Protein AF-A0A565BH98-F1 (afdb_monomer)

Radius of gyration: 22.76 Å; Cα contacts (8 Å, |Δi|>4): 106; chains: 1; bounding box: 71×53×60 Å

Structure (mmCIF, N/CA/C/O backbone):
data_AF-A0A565BH98-F1
#
_entry.id   AF-A0A565BH98-F1
#
loop_
_atom_site.group_PDB
_atom_site.id
_atom_site.type_symbol
_atom_site.label_atom_id
_atom_site.label_alt_id
_atom_site.label_comp_id
_atom_site.label_asym_id
_atom_site.label_entity_id
_atom_site.label_seq_id
_atom_site.pdbx_PDB_ins_code
_atom_site.Cartn_x
_atom_site.Cartn_y
_atom_site.Cartn_z
_atom_site.occupancy
_atom_site.B_iso_or_equiv
_atom_site.auth_seq_id
_atom_site.auth_comp_id
_atom_site.auth_asym_id
_atom_site.auth_atom_id
_atom_site.pdbx_PDB_model_num
ATOM 1 N N . MET A 1 1 ? -48.039 -19.930 20.369 1.00 41.16 1 MET A N 1
ATOM 2 C CA . MET A 1 1 ? -47.019 -19.190 19.595 1.00 41.16 1 MET A CA 1
ATOM 3 C C . MET A 1 1 ? -45.747 -19.157 20.426 1.00 41.16 1 MET A C 1
ATOM 5 O O . MET A 1 1 ? -45.686 -18.440 21.414 1.00 41.16 1 MET A O 1
ATOM 9 N N . THR A 1 2 ? -44.788 -20.025 20.123 1.00 41.12 2 THR A N 1
ATOM 10 C CA . THR A 1 2 ? -43.499 -20.111 20.820 1.00 41.12 2 THR A CA 1
ATOM 11 C C . THR A 1 2 ? -42.566 -19.046 20.248 1.00 41.12 2 THR A C 1
ATOM 13 O O . THR A 1 2 ? -42.152 -19.142 19.098 1.00 41.12 2 THR A O 1
ATOM 16 N N . ASN A 1 3 ? -42.263 -18.008 21.033 1.00 47.31 3 ASN A N 1
ATOM 17 C CA . ASN A 1 3 ? -41.261 -17.003 20.681 1.00 47.31 3 ASN A CA 1
ATOM 18 C C . ASN A 1 3 ? -39.866 -17.632 20.774 1.00 47.31 3 ASN A C 1
ATOM 20 O O . ASN A 1 3 ? -39.269 -17.703 21.847 1.00 47.31 3 ASN A O 1
ATOM 24 N N . THR A 1 4 ? -39.334 -18.085 19.643 1.00 49.62 4 THR A N 1
ATOM 25 C CA . THR A 1 4 ? -37.905 -18.359 19.492 1.00 49.62 4 THR A CA 1
ATOM 26 C C . THR A 1 4 ? -37.160 -17.029 19.462 1.00 49.62 4 THR A C 1
ATOM 28 O O . THR A 1 4 ? -36.892 -16.474 18.398 1.00 49.62 4 THR A O 1
ATOM 31 N N . ASN A 1 5 ? -36.822 -16.510 20.645 1.00 54.78 5 ASN A N 1
ATOM 32 C CA . ASN A 1 5 ? -35.749 -15.534 20.793 1.00 54.78 5 ASN A CA 1
ATOM 33 C C . ASN A 1 5 ? -34.443 -16.235 20.408 1.00 54.78 5 ASN A C 1
ATOM 35 O O . ASN A 1 5 ? -33.771 -16.836 21.244 1.00 54.78 5 ASN A O 1
ATOM 39 N N . VAL A 1 6 ? -34.111 -16.198 19.117 1.00 56.78 6 VAL A N 1
ATOM 40 C CA . VAL A 1 6 ? -32.784 -16.565 18.629 1.00 56.78 6 VAL A CA 1
ATOM 41 C C . VAL A 1 6 ? -31.832 -15.534 19.220 1.00 56.78 6 VAL A C 1
ATOM 43 O O . VAL A 1 6 ? -31.729 -14.410 18.730 1.00 56.78 6 VAL A O 1
ATOM 46 N N . ALA A 1 7 ? -31.204 -15.886 20.341 1.00 47.66 7 ALA A N 1
ATOM 47 C CA . ALA A 1 7 ? -30.175 -15.074 20.962 1.00 47.66 7 ALA A CA 1
ATOM 48 C C . ALA A 1 7 ? -29.129 -14.753 19.891 1.00 47.66 7 ALA A C 1
ATOM 50 O O . ALA A 1 7 ? -28.509 -15.660 19.337 1.00 47.66 7 ALA A O 1
ATOM 51 N N . ALA A 1 8 ? -28.974 -13.470 19.559 1.00 54.19 8 ALA A N 1
ATOM 52 C CA . ALA A 1 8 ? -27.982 -13.019 18.599 1.00 54.19 8 ALA A CA 1
ATOM 53 C C . ALA A 1 8 ? -26.596 -13.435 19.109 1.00 54.19 8 ALA A C 1
ATOM 55 O O . ALA A 1 8 ? -26.033 -12.809 20.008 1.00 54.19 8 ALA A O 1
ATOM 56 N N . THR A 1 9 ? -26.060 -14.534 18.576 1.00 55.09 9 THR A N 1
ATOM 57 C CA . THR A 1 9 ? -24.721 -15.020 18.902 1.00 55.09 9 THR A CA 1
ATOM 58 C C . THR A 1 9 ? -23.728 -13.932 18.528 1.00 55.09 9 THR A C 1
ATOM 60 O O . THR A 1 9 ? -23.524 -13.662 17.341 1.00 55.09 9 THR A O 1
ATOM 63 N N . LYS A 1 10 ? -23.137 -13.278 19.536 1.00 54.19 10 LYS A N 1
ATOM 64 C CA . LYS A 1 10 ? -22.075 -12.292 19.325 1.00 54.19 10 LYS A CA 1
ATOM 65 C C . LYS A 1 10 ? -20.966 -12.956 18.497 1.00 54.19 10 LYS A C 1
ATOM 67 O O . LYS A 1 10 ? -20.532 -14.053 18.857 1.00 54.19 10 LYS A O 1
ATOM 72 N N . PRO A 1 11 ? -20.529 -12.351 17.379 1.00 59.62 11 PRO A N 1
ATOM 73 C CA . PRO A 1 11 ? -19.447 -12.914 16.587 1.00 59.62 11 PRO A CA 1
ATOM 74 C C . PRO A 1 11 ? -18.187 -13.030 17.451 1.00 59.62 11 PRO A C 1
ATOM 76 O O . PRO A 1 11 ? -17.898 -12.148 18.259 1.00 59.62 11 PRO A O 1
ATOM 79 N N . THR A 1 12 ? -17.441 -14.123 17.285 1.00 74.31 12 THR A N 1
ATOM 80 C CA . THR A 1 12 ? -16.135 -14.294 17.936 1.00 74.31 12 THR A CA 1
ATOM 81 C C . THR A 1 12 ? -15.185 -13.172 17.512 1.00 74.31 12 THR A C 1
ATOM 83 O O . THR A 1 12 ? -15.327 -12.632 16.414 1.00 74.31 12 THR A O 1
ATOM 86 N N . LEU A 1 13 ? -14.193 -12.844 18.348 1.00 69.00 13 LEU A N 1
ATOM 87 C CA . LEU A 1 13 ? -13.185 -11.814 18.045 1.00 69.00 13 LEU A CA 1
ATOM 88 C C . LEU A 1 13 ? -12.538 -12.034 16.671 1.00 69.00 13 LEU A C 1
ATOM 90 O O . LEU A 1 13 ? -12.499 -11.116 15.861 1.00 69.00 13 LEU A O 1
ATOM 94 N N . LEU A 1 14 ? -12.164 -13.276 16.351 1.00 67.44 14 LEU A N 1
ATOM 95 C CA . LEU A 1 14 ? -11.610 -13.643 15.045 1.00 67.44 14 LEU A CA 1
ATOM 96 C C . LEU A 1 14 ? -12.601 -13.422 13.888 1.00 67.44 14 LEU A C 1
ATOM 98 O O . LEU A 1 14 ? -12.222 -12.955 12.816 1.00 67.44 14 LEU A O 1
ATOM 102 N N . ARG A 1 15 ? -13.888 -13.730 14.093 1.00 69.19 15 ARG A N 1
ATOM 103 C CA . ARG A 1 15 ? -14.928 -13.524 13.074 1.00 69.19 15 ARG A CA 1
ATOM 104 C C . ARG A 1 15 ? -15.215 -12.040 12.864 1.00 69.19 15 ARG A C 1
ATOM 106 O O . ARG A 1 15 ? -15.394 -11.624 11.726 1.00 69.19 15 ARG A O 1
ATOM 113 N N . ALA A 1 16 ? -15.252 -11.248 13.932 1.00 68.31 16 ALA A N 1
ATOM 114 C CA . ALA A 1 16 ? -15.398 -9.798 13.854 1.00 68.31 16 ALA A CA 1
ATOM 115 C C . ALA A 1 16 ? -14.181 -9.153 13.169 1.00 68.31 16 ALA A C 1
ATOM 117 O O . ALA A 1 16 ? -14.352 -8.316 12.284 1.00 68.31 16 ALA A O 1
ATOM 118 N N . TRP A 1 17 ? -12.975 -9.620 13.503 1.00 69.75 17 TRP A N 1
ATOM 119 C CA . TRP A 1 17 ? -11.718 -9.213 12.880 1.00 69.75 17 TRP A CA 1
ATOM 120 C C . TRP A 1 17 ? -11.707 -9.512 11.377 1.00 69.75 17 TRP A C 1
ATOM 122 O O . TRP A 1 17 ? -11.526 -8.604 10.573 1.00 69.75 17 TRP A O 1
ATOM 132 N N . TRP A 1 18 ? -12.039 -10.740 10.963 1.00 72.25 18 TRP A N 1
ATOM 133 C CA . TRP A 1 18 ? -12.105 -11.096 9.540 1.00 72.25 18 TRP A CA 1
ATOM 134 C C . TRP A 1 18 ? -13.225 -10.370 8.785 1.00 72.25 18 TRP A C 1
ATOM 136 O O . TRP A 1 18 ? -13.176 -10.238 7.565 1.00 72.25 18 TRP A O 1
ATOM 146 N N . MET A 1 19 ? -14.265 -9.898 9.475 1.00 72.94 19 MET A N 1
ATOM 147 C CA . MET A 1 19 ? -15.337 -9.079 8.893 1.00 72.94 19 MET A CA 1
ATOM 148 C C . MET A 1 19 ? -14.961 -7.599 8.747 1.00 72.94 19 MET A C 1
ATOM 150 O O . MET A 1 19 ? -15.725 -6.843 8.142 1.00 72.94 19 MET A O 1
ATOM 154 N N . ASN A 1 20 ? -13.790 -7.186 9.238 1.00 72.69 20 ASN A N 1
ATOM 155 C CA . ASN A 1 20 ? -13.312 -5.819 9.114 1.00 72.69 20 ASN A CA 1
ATOM 156 C C . ASN A 1 20 ? -13.006 -5.480 7.643 1.00 72.69 20 ASN A C 1
ATOM 158 O O . ASN A 1 20 ? -12.140 -6.078 7.004 1.00 72.69 20 ASN A O 1
ATOM 162 N N . LYS A 1 21 ? -13.735 -4.499 7.097 1.00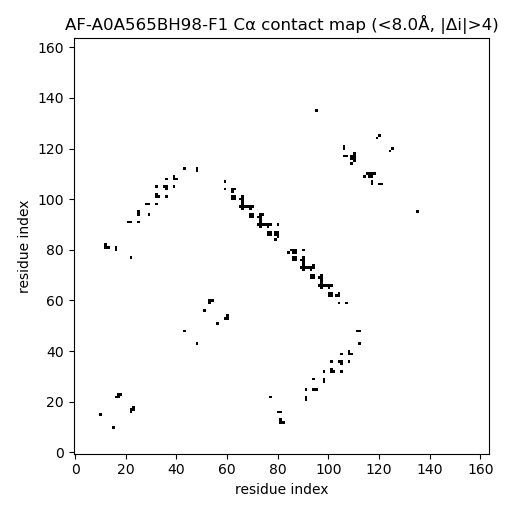 72.19 21 LYS A N 1
ATOM 163 C CA . LYS A 1 21 ? -13.593 -4.058 5.701 1.00 72.19 21 LYS A CA 1
ATOM 164 C C . LYS A 1 21 ? -12.215 -3.455 5.417 1.00 72.19 21 LYS A C 1
ATOM 166 O O . LYS A 1 21 ? -11.690 -3.678 4.332 1.00 72.19 21 LYS A O 1
ATOM 171 N N . ASN A 1 22 ? -11.635 -2.748 6.386 1.00 73.56 22 ASN A N 1
ATOM 172 C CA . ASN A 1 22 ? -10.334 -2.099 6.234 1.00 73.56 22 ASN A CA 1
ATOM 173 C C . ASN A 1 22 ? -9.219 -3.143 6.153 1.00 73.56 22 ASN A C 1
ATOM 175 O O . ASN A 1 22 ? -8.367 -3.038 5.283 1.00 73.56 22 ASN A O 1
ATOM 179 N N . LEU A 1 23 ? -9.287 -4.194 6.979 1.00 72.56 23 LEU A N 1
ATOM 180 C CA . LEU A 1 23 ? -8.353 -5.322 6.921 1.00 72.56 23 LEU A CA 1
ATOM 181 C C . LEU A 1 23 ? -8.404 -6.022 5.561 1.00 72.56 23 LEU A C 1
ATOM 183 O O . LEU A 1 23 ? -7.371 -6.289 4.959 1.00 72.56 23 LEU A O 1
ATOM 187 N N . ARG A 1 24 ? -9.607 -6.331 5.061 1.00 77.00 24 ARG A N 1
ATOM 188 C CA . ARG A 1 24 ? -9.757 -7.010 3.763 1.00 77.00 24 ARG A CA 1
ATOM 189 C C . ARG A 1 24 ? -9.222 -6.169 2.616 1.00 77.00 24 ARG A C 1
ATOM 191 O O . ARG A 1 24 ? -8.591 -6.712 1.716 1.00 77.00 24 ARG A O 1
ATOM 198 N N . LEU A 1 25 ? -9.496 -4.866 2.649 1.00 78.56 25 LEU A N 1
ATOM 199 C CA . LEU A 1 25 ? -8.976 -3.928 1.666 1.00 78.56 25 LEU A CA 1
ATOM 200 C C . LEU A 1 25 ? -7.448 -3.891 1.721 1.00 78.56 25 LEU A C 1
ATOM 202 O O . LEU A 1 25 ? -6.804 -4.035 0.690 1.00 78.56 25 LEU A O 1
ATOM 206 N N . ASP A 1 26 ? -6.880 -3.763 2.916 1.00 76.31 26 ASP A N 1
ATOM 207 C CA . ASP A 1 26 ? -5.437 -3.674 3.109 1.00 76.31 26 ASP A CA 1
ATOM 208 C C . ASP A 1 26 ? -4.715 -4.963 2.691 1.00 76.31 26 ASP A C 1
ATOM 210 O O . ASP A 1 26 ? -3.705 -4.915 1.989 1.00 76.31 26 ASP A O 1
ATOM 214 N N . LEU A 1 27 ? -5.293 -6.127 3.004 1.00 77.31 27 LEU A N 1
ATOM 215 C CA . LEU A 1 27 ? -4.803 -7.433 2.564 1.00 77.31 27 LEU A CA 1
ATOM 216 C C . LEU A 1 27 ? -4.855 -7.574 1.035 1.00 77.31 27 LEU A C 1
ATOM 218 O O . LEU A 1 27 ? -3.894 -8.042 0.420 1.00 77.31 27 LEU A O 1
ATOM 222 N N . ALA A 1 28 ? -5.965 -7.169 0.409 1.00 80.00 28 ALA A N 1
ATOM 223 C CA . ALA A 1 28 ? -6.129 -7.237 -1.040 1.00 80.00 28 ALA A CA 1
ATOM 224 C C . ALA A 1 28 ? -5.129 -6.320 -1.757 1.00 80.00 28 ALA A C 1
ATOM 226 O O . ALA A 1 28 ? -4.447 -6.759 -2.681 1.00 80.00 28 ALA A O 1
ATOM 227 N N . MET A 1 29 ? -4.990 -5.077 -1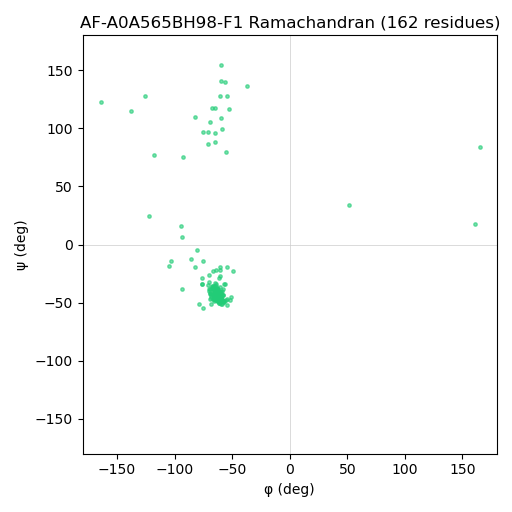.291 1.00 77.62 29 MET A N 1
ATOM 228 C CA . MET A 1 29 ? -4.042 -4.106 -1.841 1.00 77.62 29 MET A CA 1
ATOM 229 C C . MET A 1 29 ? -2.595 -4.570 -1.668 1.00 77.62 29 MET A C 1
ATOM 231 O O . MET A 1 29 ? -1.845 -4.569 -2.644 1.00 77.62 29 MET A O 1
ATOM 235 N N . SER A 1 30 ? -2.239 -5.069 -0.477 1.00 77.62 30 SER A N 1
ATOM 236 C CA . SER A 1 30 ? -0.920 -5.659 -0.202 1.00 77.62 30 SER A CA 1
ATOM 237 C C . SER A 1 30 ? -0.603 -6.772 -1.197 1.00 77.62 30 SER A C 1
ATOM 239 O O . SER A 1 30 ? 0.474 -6.806 -1.789 1.00 77.62 30 SER A O 1
ATOM 241 N N . SER A 1 31 ? -1.569 -7.667 -1.417 1.00 74.69 31 SER A N 1
ATOM 242 C CA . SER A 1 31 ? -1.407 -8.812 -2.315 1.00 74.69 31 SER A CA 1
ATOM 243 C C . SER A 1 31 ? -1.196 -8.366 -3.762 1.00 74.69 31 SER A C 1
ATOM 245 O O . SER A 1 31 ? -0.271 -8.839 -4.418 1.00 74.69 31 SER A O 1
ATOM 247 N N . ILE A 1 32 ? -2.010 -7.425 -4.252 1.00 83.81 32 ILE A N 1
ATOM 248 C CA . ILE A 1 32 ? -1.909 -6.900 -5.620 1.00 83.81 32 ILE A CA 1
ATOM 249 C C . ILE A 1 32 ? -0.552 -6.222 -5.839 1.00 83.81 32 ILE A C 1
ATOM 251 O O . ILE A 1 32 ? 0.145 -6.548 -6.797 1.00 83.81 32 ILE A O 1
ATOM 255 N N . ILE A 1 33 ? -0.149 -5.314 -4.945 1.00 83.69 33 ILE A N 1
ATOM 256 C CA . ILE A 1 33 ? 1.112 -4.569 -5.076 1.00 83.69 33 ILE A CA 1
ATOM 257 C C . ILE A 1 33 ? 2.316 -5.509 -4.993 1.00 83.69 33 ILE A C 1
ATOM 259 O O . ILE A 1 33 ? 3.275 -5.356 -5.752 1.00 83.69 33 ILE A O 1
ATOM 263 N N . MET A 1 34 ? 2.268 -6.511 -4.116 1.00 80.44 34 MET A N 1
ATOM 264 C CA . MET A 1 34 ? 3.318 -7.520 -4.018 1.00 80.44 34 MET A CA 1
ATOM 265 C C . MET A 1 34 ? 3.442 -8.336 -5.311 1.00 80.44 34 MET A C 1
ATOM 267 O O . MET A 1 34 ? 4.551 -8.470 -5.826 1.00 80.44 34 MET A O 1
ATOM 271 N N . ILE A 1 35 ? 2.327 -8.832 -5.863 1.00 82.06 35 ILE A N 1
ATOM 272 C CA . ILE A 1 35 ? 2.322 -9.593 -7.123 1.00 82.06 35 ILE A CA 1
ATOM 273 C C . ILE A 1 35 ? 2.898 -8.748 -8.263 1.00 82.06 35 ILE A C 1
ATOM 275 O O . ILE A 1 35 ? 3.804 -9.200 -8.959 1.00 82.06 35 ILE A O 1
ATOM 279 N N . LEU A 1 36 ? 2.436 -7.505 -8.418 1.00 84.44 36 LEU A N 1
ATOM 280 C CA . LEU A 1 36 ? 2.910 -6.595 -9.464 1.00 84.44 36 LEU A CA 1
ATOM 281 C C . LEU A 1 36 ? 4.425 -6.353 -9.388 1.00 84.44 36 LEU A C 1
ATOM 283 O O . LEU A 1 36 ? 5.112 -6.389 -10.408 1.00 84.44 36 LEU A O 1
ATOM 287 N N . ASN A 1 37 ? 4.958 -6.147 -8.181 1.00 81.69 37 ASN A N 1
ATOM 288 C CA . ASN A 1 37 ? 6.395 -5.978 -7.973 1.00 81.69 37 ASN A CA 1
ATOM 289 C C . ASN A 1 37 ? 7.188 -7.253 -8.307 1.00 81.69 37 ASN A C 1
ATOM 291 O O . ASN A 1 37 ? 8.236 -7.167 -8.950 1.00 81.69 37 ASN A O 1
ATOM 295 N N . ILE A 1 38 ? 6.700 -8.432 -7.904 1.00 80.75 38 ILE A N 1
ATOM 296 C CA . ILE A 1 38 ? 7.343 -9.719 -8.213 1.00 80.75 38 ILE A CA 1
ATOM 297 C C . ILE A 1 38 ? 7.382 -9.959 -9.725 1.00 80.75 38 ILE A C 1
ATOM 299 O O . ILE A 1 38 ? 8.448 -10.261 -10.262 1.00 80.75 38 ILE A O 1
ATOM 303 N N . GLU A 1 39 ? 6.254 -9.776 -10.410 1.00 84.44 39 GLU A N 1
ATOM 304 C CA . GLU A 1 39 ? 6.143 -9.943 -11.862 1.00 84.44 39 GLU A CA 1
ATOM 305 C C . GLU A 1 39 ? 7.072 -8.984 -12.616 1.00 84.44 39 GLU A C 1
ATOM 307 O O . GLU A 1 39 ? 7.807 -9.406 -13.509 1.00 84.44 39 GLU A O 1
ATOM 312 N N . ALA A 1 40 ? 7.131 -7.707 -12.219 1.00 81.94 40 ALA A N 1
ATOM 313 C CA . ALA A 1 40 ? 8.032 -6.736 -12.838 1.00 81.94 40 ALA A CA 1
ATOM 314 C C . ALA A 1 40 ? 9.510 -7.132 -12.673 1.00 81.94 40 ALA A C 1
ATOM 316 O O . ALA A 1 40 ? 10.279 -7.098 -13.638 1.00 81.94 40 ALA A O 1
ATOM 317 N N . MET A 1 41 ? 9.912 -7.578 -11.477 1.00 80.62 41 MET A N 1
ATOM 318 C CA . MET A 1 41 ? 11.269 -8.086 -11.246 1.00 80.62 41 MET A CA 1
ATOM 319 C C . MET A 1 41 ? 11.567 -9.336 -12.082 1.00 80.62 41 MET A C 1
ATOM 321 O O . MET A 1 41 ? 12.658 -9.457 -12.648 1.00 80.62 41 MET A O 1
ATOM 325 N N . PHE A 1 42 ? 10.620 -10.273 -12.166 1.00 81.94 42 PHE A N 1
ATOM 326 C CA . PHE A 1 42 ? 10.775 -11.494 -12.952 1.00 81.94 42 PHE A CA 1
ATOM 327 C C . PHE A 1 42 ? 10.906 -11.186 -14.448 1.00 81.94 42 PHE A C 1
ATOM 329 O O . PHE A 1 42 ? 11.798 -11.713 -15.119 1.00 81.94 42 PHE A O 1
ATOM 336 N N . TYR A 1 43 ? 10.092 -10.263 -14.959 1.00 83.56 43 TYR A N 1
ATOM 337 C CA . TYR A 1 43 ? 10.171 -9.780 -16.334 1.00 83.56 43 TYR A CA 1
ATOM 338 C C . TYR A 1 43 ? 11.543 -9.166 -16.646 1.00 83.56 43 TYR A C 1
ATOM 340 O O . TYR A 1 43 ? 12.183 -9.541 -17.629 1.00 83.56 43 TYR A O 1
ATOM 348 N N . MET A 1 44 ? 12.040 -8.268 -15.787 1.00 79.00 44 MET A N 1
ATOM 349 C CA . MET A 1 44 ? 13.359 -7.649 -15.969 1.00 79.00 44 MET A CA 1
ATOM 350 C C . MET A 1 44 ? 14.482 -8.689 -16.011 1.00 79.00 44 MET A C 1
ATOM 352 O O . MET A 1 44 ? 15.359 -8.616 -16.874 1.00 79.00 44 MET A O 1
ATOM 356 N N . ARG A 1 45 ? 14.437 -9.684 -15.112 1.00 78.19 45 ARG A N 1
ATOM 357 C CA . ARG A 1 45 ? 15.425 -10.774 -15.067 1.00 78.19 45 ARG A CA 1
ATOM 358 C C . ARG A 1 45 ? 15.389 -11.643 -16.320 1.00 78.19 45 ARG A C 1
ATOM 360 O O . ARG A 1 45 ? 16.443 -11.961 -16.864 1.00 78.19 45 ARG A O 1
ATOM 367 N N . THR A 1 46 ? 14.200 -12.025 -16.778 1.00 83.44 46 THR A N 1
ATOM 368 C CA . THR A 1 46 ? 14.030 -12.897 -17.954 1.00 83.44 46 THR A CA 1
ATOM 369 C C . THR A 1 46 ? 14.468 -12.216 -19.249 1.00 83.44 46 THR A C 1
ATOM 371 O O . THR A 1 46 ? 15.099 -12.856 -20.088 1.00 83.44 46 THR A O 1
ATOM 374 N N . HIS A 1 47 ? 14.219 -10.912 -19.384 1.00 81.94 47 HIS A N 1
ATOM 375 C CA . HIS A 1 47 ? 14.535 -10.147 -20.594 1.00 81.94 47 HIS A CA 1
ATOM 376 C C . HIS A 1 47 ? 15.908 -9.458 -20.556 1.00 81.94 47 HIS A C 1
ATOM 378 O O . HIS A 1 47 ? 16.239 -8.717 -21.478 1.00 81.94 47 HIS A O 1
ATOM 384 N N . LYS A 1 48 ? 16.724 -9.709 -19.518 1.00 74.12 48 LYS A N 1
ATOM 385 C CA . LYS A 1 48 ? 18.073 -9.130 -19.339 1.00 74.12 48 LYS A CA 1
ATOM 386 C C . LYS A 1 48 ? 18.102 -7.602 -19.471 1.00 74.12 48 LYS A C 1
ATOM 388 O O . LYS A 1 48 ? 19.079 -7.033 -19.959 1.00 74.12 48 LYS A O 1
ATOM 393 N N . VAL A 1 49 ? 17.034 -6.940 -19.032 1.00 70.69 49 VAL A N 1
ATOM 394 C CA . VAL A 1 49 ? 17.020 -5.481 -18.894 1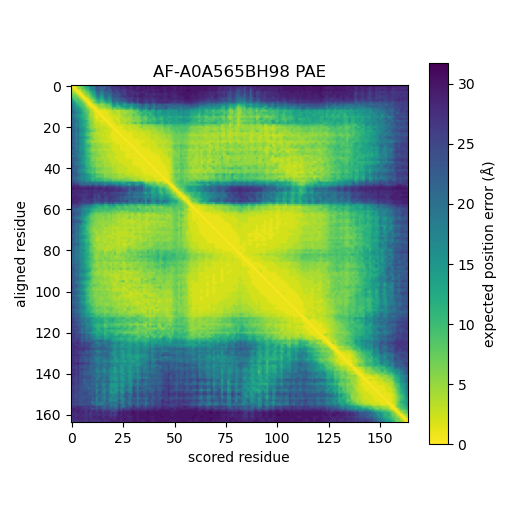.00 70.69 49 VAL A CA 1
ATOM 395 C C . VAL A 1 49 ? 18.124 -5.128 -17.889 1.00 70.69 49 VAL A C 1
ATOM 397 O O . VAL A 1 49 ? 18.199 -5.768 -16.839 1.00 70.69 49 VAL A O 1
ATOM 400 N N . VAL A 1 50 ? 19.023 -4.206 -18.271 1.00 61.75 50 VAL A N 1
ATOM 401 C CA . VAL A 1 50 ? 20.281 -3.846 -17.575 1.00 61.75 50 VAL A CA 1
ATOM 402 C C . VAL A 1 50 ? 20.108 -3.871 -16.049 1.00 61.75 50 VAL A C 1
ATOM 404 O O . VAL A 1 50 ? 19.073 -3.403 -15.567 1.00 61.75 50 VAL A O 1
ATOM 407 N N . PRO A 1 51 ? 21.073 -4.436 -15.289 1.00 54.66 51 PRO A N 1
ATOM 408 C CA . PRO A 1 51 ? 20.838 -4.849 -13.915 1.00 54.66 51 PRO A CA 1
ATOM 409 C C . PRO A 1 51 ? 20.341 -3.682 -13.072 1.00 54.66 51 PRO A C 1
ATOM 411 O O . PRO A 1 51 ? 20.856 -2.570 -13.185 1.00 54.66 51 PRO A O 1
ATOM 414 N N . LEU A 1 52 ? 19.379 -3.975 -12.195 1.00 55.75 52 LEU A N 1
ATOM 415 C CA . LEU A 1 52 ? 19.130 -3.221 -10.970 1.00 55.75 52 LEU A CA 1
ATOM 416 C C . LEU A 1 52 ? 20.435 -3.182 -10.172 1.00 55.75 52 LEU A C 1
ATOM 418 O O . LEU A 1 52 ? 20.642 -3.964 -9.246 1.00 55.75 52 LEU A O 1
ATOM 422 N N . ASP A 1 53 ? 21.346 -2.298 -10.553 1.00 56.84 53 ASP A N 1
ATOM 423 C CA . ASP A 1 53 ? 22.380 -1.875 -9.648 1.00 56.84 53 ASP A CA 1
ATOM 424 C C . ASP A 1 53 ? 21.642 -1.042 -8.601 1.00 56.84 53 ASP A C 1
ATOM 426 O O . ASP A 1 53 ? 21.156 0.066 -8.870 1.00 56.84 53 ASP A O 1
ATOM 430 N N . LEU A 1 54 ? 21.461 -1.620 -7.410 1.00 53.06 54 LEU A N 1
ATOM 431 C CA . LEU A 1 54 ? 20.919 -0.885 -6.270 1.00 53.06 54 LEU A CA 1
ATOM 432 C C . LEU A 1 54 ? 21.760 0.384 -6.024 1.00 53.06 54 LEU A C 1
ATOM 434 O O . LEU A 1 54 ? 21.259 1.323 -5.432 1.00 53.06 54 LEU A O 1
ATOM 438 N N . GLY A 1 55 ? 23.001 0.471 -6.518 1.00 52.03 55 GLY A N 1
ATOM 439 C CA . GLY A 1 55 ? 23.784 1.706 -6.492 1.00 52.03 55 GLY A CA 1
ATOM 440 C C . GLY A 1 55 ? 23.392 2.766 -7.534 1.00 52.03 55 GLY A C 1
ATOM 441 O O . GLY A 1 55 ? 23.573 3.952 -7.269 1.00 52.03 55 GLY A O 1
ATOM 442 N N . SER A 1 56 ? 22.852 2.390 -8.704 1.00 54.84 56 SER A N 1
ATOM 443 C CA . SER A 1 56 ? 22.629 3.323 -9.831 1.00 54.84 56 SER A CA 1
ATOM 444 C C . SER A 1 56 ? 21.170 3.765 -10.015 1.00 54.84 56 SER A C 1
ATOM 446 O O . SER A 1 56 ? 20.900 4.728 -10.733 1.00 54.84 56 SER A O 1
ATOM 448 N N . SER A 1 57 ? 20.217 3.081 -9.381 1.00 61.28 57 SER A N 1
ATOM 449 C CA . SER A 1 57 ? 18.781 3.386 -9.445 1.00 61.28 57 SER A CA 1
ATOM 450 C C . SER A 1 57 ? 18.381 4.312 -8.290 1.00 61.28 57 SER A C 1
ATOM 452 O O . SER A 1 57 ? 17.799 3.880 -7.307 1.00 61.28 57 SER A O 1
ATOM 454 N N . GLY A 1 58 ? 18.721 5.601 -8.381 1.00 68.06 58 GLY A N 1
ATOM 455 C CA . GLY A 1 58 ? 18.821 6.517 -7.226 1.00 68.06 58 GLY A CA 1
ATOM 456 C C . GLY A 1 58 ? 17.660 6.575 -6.212 1.00 68.06 58 GLY A C 1
ATOM 457 O O . GLY A 1 58 ? 17.898 6.947 -5.067 1.00 68.06 58 GLY A O 1
ATOM 458 N N . LEU A 1 59 ? 16.428 6.197 -6.572 1.00 77.25 59 LEU A N 1
ATOM 459 C CA . LEU A 1 59 ? 15.272 6.215 -5.658 1.00 77.25 59 LEU A CA 1
ATOM 460 C C . LEU A 1 59 ? 14.838 4.831 -5.141 1.00 77.25 59 LEU A C 1
ATOM 462 O O . LEU A 1 59 ? 14.146 4.734 -4.128 1.00 77.25 59 LEU A O 1
ATOM 466 N N . LEU A 1 60 ? 15.248 3.748 -5.799 1.00 81.56 60 LEU A N 1
ATOM 467 C CA . LEU A 1 60 ? 14.8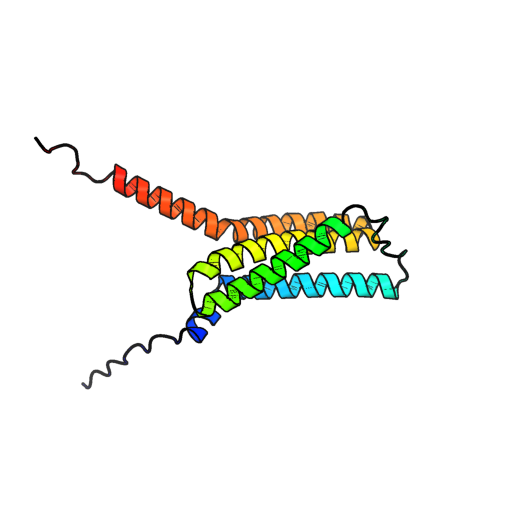22 2.386 -5.464 1.00 81.56 60 LEU A CA 1
ATOM 468 C C . LEU A 1 60 ? 15.361 1.904 -4.098 1.00 81.56 60 LEU A C 1
ATOM 470 O O . LEU A 1 60 ? 14.572 1.380 -3.308 1.00 81.56 60 LEU A O 1
ATOM 474 N N . PRO A 1 61 ? 16.641 2.154 -3.746 1.00 82.38 61 PRO A N 1
ATOM 475 C CA . PRO A 1 61 ? 17.197 1.847 -2.425 1.00 82.38 61 PRO A CA 1
ATOM 476 C C . PRO A 1 61 ? 16.561 2.640 -1.293 1.00 82.38 61 PRO A C 1
ATOM 478 O O . PRO A 1 61 ? 16.648 2.221 -0.145 1.00 82.38 61 PRO A O 1
ATOM 481 N N . LEU A 1 62 ? 15.940 3.781 -1.599 1.00 84.69 62 LEU A N 1
ATOM 482 C CA . LEU A 1 62 ? 15.189 4.546 -0.617 1.00 84.69 62 LEU A CA 1
ATOM 483 C C . LEU A 1 62 ? 13.819 3.903 -0.393 1.00 84.69 62 LEU A C 1
ATOM 485 O O . LEU A 1 62 ? 13.450 3.626 0.741 1.00 84.69 62 LEU A O 1
ATOM 489 N N . PHE A 1 63 ? 13.066 3.627 -1.461 1.00 86.69 63 PHE A N 1
ATOM 490 C CA . PHE A 1 63 ? 11.676 3.182 -1.342 1.00 86.69 63 PHE A CA 1
ATOM 491 C C . PHE A 1 63 ? 11.507 1.721 -0.915 1.00 86.69 63 PHE A C 1
ATOM 493 O O . PHE A 1 63 ? 10.565 1.421 -0.182 1.00 86.69 63 PHE A O 1
ATOM 500 N N . VAL A 1 64 ? 12.404 0.815 -1.318 1.00 88.06 64 VAL A N 1
ATOM 501 C CA . VAL A 1 64 ? 12.287 -0.617 -0.983 1.00 88.06 64 VAL A CA 1
ATOM 502 C C . VAL A 1 64 ? 12.360 -0.880 0.531 1.00 88.06 64 VAL A C 1
ATOM 504 O O . VAL A 1 64 ? 11.470 -1.564 1.041 1.00 88.06 64 VAL A O 1
ATOM 507 N N . PRO A 1 65 ? 13.333 -0.337 1.293 1.00 90.19 65 PRO A N 1
ATOM 508 C CA . PRO A 1 65 ? 13.373 -0.522 2.742 1.00 90.19 65 PRO A CA 1
ATOM 509 C C . PRO A 1 65 ? 12.133 0.022 3.449 1.00 90.19 65 PRO A C 1
ATOM 511 O O . PRO A 1 65 ? 11.609 -0.645 4.339 1.00 90.19 65 PRO A O 1
ATOM 514 N N . PHE A 1 66 ? 11.623 1.189 3.036 1.00 90.31 66 PHE A N 1
ATOM 515 C CA . PHE A 1 66 ? 10.395 1.740 3.612 1.00 90.31 66 PHE A CA 1
ATOM 516 C C . PHE A 1 66 ? 9.177 0.873 3.295 1.00 90.31 66 PHE A C 1
ATOM 518 O O . PHE A 1 66 ? 8.400 0.579 4.200 1.00 90.31 66 PHE A O 1
ATOM 525 N N . TYR A 1 67 ? 9.035 0.402 2.054 1.00 90.38 67 TYR A N 1
ATOM 526 C CA . TYR A 1 67 ? 7.963 -0.517 1.670 1.00 90.38 67 TYR A CA 1
ATOM 527 C C . TYR A 1 67 ? 7.952 -1.778 2.550 1.00 90.38 67 TYR A C 1
ATOM 529 O O . TYR A 1 67 ? 6.911 -2.153 3.095 1.00 90.38 67 TYR A O 1
ATOM 537 N N . ILE A 1 68 ? 9.117 -2.399 2.751 1.00 91.00 68 ILE A N 1
ATOM 538 C CA . ILE A 1 68 ? 9.253 -3.596 3.592 1.00 91.00 68 ILE A CA 1
ATOM 539 C C . ILE A 1 68 ? 8.945 -3.266 5.057 1.00 91.00 68 ILE A C 1
ATOM 541 O O . ILE A 1 68 ? 8.152 -3.963 5.690 1.00 91.00 68 ILE A O 1
ATOM 545 N N . LEU A 1 69 ? 9.534 -2.195 5.594 1.00 94.25 69 LEU A N 1
ATOM 546 C CA . LEU A 1 69 ? 9.364 -1.795 6.990 1.00 94.25 69 LEU A CA 1
ATOM 547 C C . LEU A 1 69 ? 7.892 -1.529 7.325 1.00 94.25 69 LEU A C 1
ATOM 549 O O . LEU A 1 69 ? 7.362 -2.099 8.277 1.00 94.25 69 LEU A O 1
ATOM 553 N N . PHE A 1 70 ? 7.212 -0.701 6.531 1.00 90.50 70 PHE A N 1
ATOM 554 C CA . PHE A 1 70 ? 5.814 -0.354 6.776 1.00 90.50 70 PHE A CA 1
ATOM 555 C C . PHE A 1 70 ? 4.862 -1.531 6.528 1.00 90.50 70 PHE A C 1
ATOM 557 O O . PHE A 1 70 ? 3.889 -1.670 7.268 1.00 90.50 70 PHE A O 1
ATOM 564 N N . SER A 1 71 ? 5.168 -2.427 5.578 1.00 89.69 71 SER A N 1
ATOM 565 C CA . SER A 1 71 ? 4.434 -3.694 5.411 1.00 89.69 71 SER A CA 1
ATOM 566 C C . SER A 1 71 ? 4.509 -4.566 6.664 1.00 89.69 71 SER A C 1
ATOM 568 O O . SER A 1 71 ? 3.495 -5.095 7.119 1.00 89.69 71 SER A O 1
ATOM 570 N N . LEU A 1 72 ? 5.704 -4.707 7.246 1.00 93.50 72 LEU A N 1
ATOM 571 C CA . LEU A 1 72 ? 5.903 -5.509 8.453 1.00 93.50 72 LEU A CA 1
ATOM 572 C C . LEU A 1 72 ? 5.183 -4.898 9.655 1.00 93.50 72 LEU A C 1
ATOM 574 O O . LEU A 1 72 ? 4.481 -5.615 10.366 1.00 93.50 72 LEU A O 1
ATOM 578 N N . ILE A 1 73 ? 5.306 -3.582 9.855 1.00 92.75 73 ILE A N 1
ATOM 579 C CA . ILE A 1 73 ? 4.603 -2.880 10.938 1.00 92.75 73 ILE A CA 1
ATOM 580 C C . ILE A 1 73 ? 3.088 -3.030 10.769 1.00 92.75 73 ILE A C 1
ATOM 582 O O . ILE A 1 73 ? 2.403 -3.361 11.733 1.00 92.75 73 ILE A O 1
ATOM 586 N N . SER A 1 74 ? 2.567 -2.857 9.551 1.00 90.38 74 SER A N 1
ATOM 587 C CA . SER A 1 74 ? 1.144 -3.050 9.258 1.00 90.38 74 SER A CA 1
ATOM 588 C C . SER A 1 74 ? 0.676 -4.460 9.622 1.00 90.38 74 SER A C 1
ATOM 590 O O . SER A 1 74 ? -0.300 -4.615 10.356 1.00 90.38 74 SER A O 1
ATOM 592 N N . CYS A 1 75 ? 1.420 -5.486 9.197 1.00 89.25 75 CYS A N 1
ATOM 593 C CA . CYS A 1 75 ? 1.131 -6.881 9.522 1.00 89.25 75 CYS A CA 1
ATOM 594 C C . CYS A 1 75 ? 1.096 -7.120 11.041 1.00 89.25 75 CYS A C 1
ATOM 596 O O . CYS A 1 75 ? 0.122 -7.673 11.555 1.00 89.25 75 CYS A O 1
ATOM 598 N N . ILE A 1 76 ? 2.107 -6.637 11.774 1.00 92.19 76 ILE A N 1
ATOM 599 C CA . ILE A 1 76 ? 2.166 -6.737 13.240 1.00 92.19 76 ILE A CA 1
ATOM 600 C C . ILE A 1 76 ? 0.949 -6.054 13.872 1.00 92.19 76 ILE A C 1
ATOM 602 O O . ILE A 1 76 ? 0.283 -6.646 14.718 1.00 92.19 76 ILE A O 1
ATOM 606 N N . CYS A 1 77 ? 0.616 -4.837 13.445 1.00 85.06 77 CYS A N 1
ATOM 607 C CA . CYS A 1 77 ? -0.540 -4.105 13.950 1.00 85.06 77 CYS A CA 1
ATOM 608 C C . CYS A 1 77 ? -1.867 -4.821 13.660 1.00 85.06 77 CYS A C 1
ATOM 610 O O . CYS A 1 77 ? -2.738 -4.844 14.526 1.00 85.06 77 CYS A O 1
ATOM 612 N N . TRP A 1 78 ? -2.030 -5.445 12.491 1.00 85.06 78 TRP A N 1
ATOM 613 C CA . TRP A 1 78 ? -3.231 -6.224 12.182 1.00 85.06 78 TRP A CA 1
ATOM 614 C C . TRP A 1 78 ? -3.363 -7.479 13.038 1.00 85.06 78 TRP A C 1
ATOM 616 O O . TRP A 1 78 ? -4.474 -7.787 13.480 1.00 85.06 78 TRP A O 1
ATOM 626 N N . VAL A 1 79 ? -2.252 -8.168 13.313 1.00 85.88 79 VAL A N 1
ATOM 627 C CA . VAL A 1 79 ? -2.214 -9.312 14.235 1.00 85.88 79 VAL A CA 1
ATOM 628 C C . VAL A 1 79 ? -2.550 -8.862 15.659 1.00 85.88 79 VAL A C 1
ATOM 630 O O . VAL A 1 79 ? -3.440 -9.438 16.283 1.00 85.88 79 VAL A O 1
ATOM 633 N N . SER A 1 80 ? -1.932 -7.783 16.149 1.00 84.12 80 SER A N 1
ATOM 634 C CA . SER A 1 80 ? -2.257 -7.177 17.452 1.00 84.12 80 SER A CA 1
ATOM 635 C C . SER A 1 80 ? -3.704 -6.672 17.522 1.00 84.12 80 SER A C 1
ATOM 637 O O . SER A 1 80 ? -4.334 -6.715 18.579 1.00 84.12 80 SER A O 1
ATOM 639 N N . GLY A 1 81 ? -4.269 -6.279 16.377 1.00 78.81 81 GLY A N 1
ATOM 640 C CA . GLY A 1 81 ? -5.666 -5.891 16.191 1.00 78.81 81 GLY A CA 1
ATOM 641 C C . GLY A 1 81 ? -6.686 -6.984 16.522 1.00 78.81 81 GLY A C 1
ATOM 642 O O . GLY A 1 81 ? -7.852 -6.675 16.764 1.00 78.81 81 GLY A O 1
ATOM 643 N N . ILE A 1 82 ? -6.271 -8.258 16.551 1.00 75.81 82 ILE A N 1
ATOM 644 C CA . ILE A 1 82 ? -7.120 -9.379 16.987 1.00 75.81 82 ILE A CA 1
ATOM 645 C C . ILE A 1 82 ? -7.414 -9.270 18.489 1.00 75.81 82 ILE A C 1
ATOM 647 O O . ILE A 1 82 ? -8.523 -9.584 18.925 1.00 75.81 82 ILE A O 1
ATOM 651 N N . THR A 1 83 ? -6.420 -8.837 19.271 1.00 78.94 83 THR A N 1
ATOM 652 C CA . THR A 1 83 ? -6.506 -8.717 20.732 1.00 78.94 83 THR A CA 1
ATOM 653 C C . THR A 1 83 ? -6.929 -7.328 21.191 1.00 78.94 83 THR A C 1
ATOM 655 O O . THR A 1 83 ? -7.706 -7.220 22.135 1.00 78.94 83 THR A O 1
ATOM 658 N N . ASP A 1 84 ? -6.455 -6.276 20.523 1.00 75.69 84 ASP A N 1
ATOM 659 C CA . ASP A 1 84 ? -6.787 -4.892 20.848 1.00 75.69 84 ASP A CA 1
ATOM 660 C C . ASP A 1 84 ? -7.042 -4.088 19.567 1.00 75.69 84 ASP A C 1
ATOM 662 O O . ASP A 1 84 ? -6.149 -3.840 18.755 1.00 75.69 84 ASP A O 1
ATOM 666 N N . VAL A 1 85 ? -8.291 -3.646 19.410 1.00 76.12 85 VAL A N 1
ATOM 667 C CA . VAL A 1 85 ? -8.770 -2.904 18.241 1.00 76.12 85 VAL A CA 1
ATOM 668 C C . VAL A 1 85 ? -8.030 -1.579 18.022 1.00 76.12 85 VAL A C 1
ATOM 670 O O . VAL A 1 85 ? -7.982 -1.109 16.886 1.00 76.12 85 VAL A O 1
ATOM 673 N N . ASN A 1 86 ? -7.399 -1.007 19.053 1.00 78.44 86 ASN A N 1
ATOM 674 C CA . ASN A 1 86 ? -6.628 0.235 18.940 1.00 78.44 86 ASN A CA 1
ATOM 675 C C . ASN A 1 86 ? -5.458 0.109 17.949 1.00 78.44 86 ASN A C 1
ATOM 677 O O . ASN A 1 86 ? -5.087 1.082 17.295 1.00 78.44 86 ASN A O 1
ATOM 681 N N . PHE A 1 87 ? -4.918 -1.100 17.754 1.00 76.31 87 PHE A N 1
ATOM 682 C CA . PHE A 1 87 ? -3.858 -1.337 16.770 1.00 76.31 87 PHE A CA 1
ATOM 683 C C . PHE A 1 87 ? -4.356 -1.362 15.319 1.00 76.31 87 PHE A C 1
ATOM 685 O O . PHE A 1 87 ? -3.543 -1.243 14.404 1.00 76.31 87 PHE A O 1
ATOM 692 N N . CYS A 1 88 ? -5.669 -1.464 15.074 1.00 78.19 88 CYS A N 1
ATOM 693 C CA . CYS A 1 88 ? -6.213 -1.477 13.712 1.00 78.19 88 CYS A CA 1
ATOM 694 C C . CYS A 1 88 ? -5.978 -0.147 12.980 1.00 78.19 88 CYS A C 1
ATOM 696 O O . CYS A 1 88 ? -5.778 -0.150 11.767 1.00 78.19 88 CYS A O 1
ATOM 698 N N . GLU A 1 89 ? -5.981 0.981 13.699 1.00 78.25 89 GLU A N 1
ATOM 699 C CA . GLU A 1 89 ? -5.671 2.290 13.110 1.00 78.25 89 GLU A CA 1
ATOM 700 C C . GLU A 1 89 ? -4.210 2.351 12.656 1.00 78.25 89 GLU A C 1
ATOM 702 O O . GLU A 1 89 ? -3.935 2.716 11.514 1.00 78.25 89 GLU A O 1
ATOM 707 N N . GLY A 1 90 ? -3.283 1.905 13.509 1.00 79.06 90 GLY A N 1
ATOM 708 C CA . GLY A 1 90 ? -1.865 1.800 13.163 1.00 79.06 90 GLY A CA 1
ATOM 709 C C . GLY A 1 90 ? -1.613 0.845 11.993 1.00 79.06 90 GLY A C 1
ATOM 710 O O . GLY A 1 90 ? -0.836 1.171 11.097 1.00 79.06 90 GLY A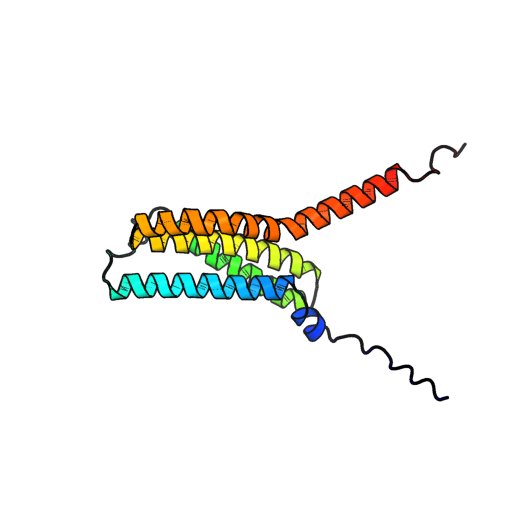 O 1
ATOM 711 N N . GLY A 1 91 ? -2.315 -0.293 11.957 1.00 81.44 91 GLY A N 1
ATOM 712 C CA . GLY A 1 91 ? -2.222 -1.275 10.873 1.00 81.44 91 GLY A CA 1
ATOM 713 C C . GLY A 1 91 ? -2.663 -0.705 9.533 1.00 81.44 91 GLY A C 1
ATOM 714 O O . GLY A 1 91 ? -1.949 -0.838 8.540 1.00 81.44 91 GLY A O 1
ATOM 715 N N . TYR A 1 92 ? -3.778 0.024 9.533 1.00 80.00 92 TYR A N 1
ATOM 716 C CA . TYR A 1 92 ? -4.271 0.735 8.361 1.00 80.00 92 TYR A CA 1
ATOM 717 C C . TYR A 1 92 ? -3.333 1.866 7.913 1.00 80.00 92 TYR A C 1
ATOM 719 O O . TYR A 1 92 ? -3.018 1.969 6.730 1.00 80.00 92 TYR A O 1
ATOM 727 N N . ALA A 1 93 ? -2.852 2.694 8.845 1.00 82.56 93 ALA A N 1
ATOM 728 C CA . ALA A 1 93 ? -1.945 3.803 8.550 1.00 82.56 93 ALA A CA 1
ATOM 729 C C . ALA A 1 93 ? -0.632 3.308 7.926 1.00 82.56 93 ALA A C 1
ATOM 731 O O . ALA A 1 93 ? -0.201 3.796 6.882 1.00 82.56 93 ALA A O 1
ATOM 732 N N . CYS A 1 94 ? -0.014 2.302 8.548 1.00 86.44 94 CYS A N 1
ATOM 733 C CA . CYS A 1 94 ? 1.223 1.706 8.055 1.00 86.44 94 CYS A CA 1
ATOM 734 C C . CYS A 1 94 ? 0.997 0.951 6.742 1.00 86.44 94 CYS A C 1
ATOM 736 O O . CYS A 1 94 ? 1.851 1.015 5.862 1.00 86.44 94 CYS A O 1
ATOM 738 N N . GLY A 1 95 ? -0.159 0.298 6.579 1.00 84.12 95 GLY A N 1
ATOM 739 C CA . GLY A 1 95 ? -0.556 -0.359 5.333 1.00 84.12 95 GLY A CA 1
ATOM 740 C C . GLY A 1 95 ? -0.642 0.638 4.180 1.00 84.12 95 GLY A C 1
ATOM 741 O O . GLY A 1 95 ? 0.013 0.461 3.159 1.00 84.12 95 GLY A O 1
ATOM 742 N N . LEU A 1 96 ? -1.324 1.768 4.382 1.00 83.19 96 LEU A N 1
ATOM 743 C CA . LEU A 1 96 ? -1.376 2.874 3.421 1.00 83.19 96 LEU A CA 1
ATOM 744 C C . LEU A 1 96 ? 0.020 3.372 3.022 1.00 83.19 96 LEU A C 1
ATOM 746 O O . LEU A 1 96 ? 0.326 3.476 1.833 1.00 83.19 96 LEU A O 1
ATOM 750 N N . VAL A 1 97 ? 0.869 3.686 4.003 1.00 85.38 97 VAL A N 1
ATOM 751 C CA . VAL A 1 97 ? 2.227 4.177 3.729 1.00 85.38 97 VAL A CA 1
ATOM 752 C C . VAL A 1 97 ? 3.019 3.138 2.935 1.00 85.38 97 VAL A C 1
ATOM 754 O O . VAL A 1 97 ? 3.672 3.481 1.949 1.00 85.38 97 VAL A O 1
ATOM 757 N N . SER A 1 98 ? 2.899 1.864 3.312 1.00 88.69 98 SER A N 1
ATOM 758 C CA . SER A 1 98 ? 3.479 0.751 2.568 1.00 88.69 98 SER A CA 1
ATOM 759 C C . SER A 1 98 ? 2.999 0.715 1.117 1.00 88.69 98 SER A C 1
ATOM 761 O O . SER A 1 98 ? 3.829 0.671 0.213 1.00 88.69 98 SER A O 1
ATOM 763 N N . HIS A 1 99 ? 1.691 0.811 0.861 1.00 84.12 99 HIS A N 1
ATOM 764 C CA . HIS A 1 99 ? 1.133 0.773 -0.497 1.00 84.12 99 HIS A CA 1
ATOM 765 C C . HIS A 1 99 ? 1.677 1.887 -1.379 1.00 84.12 99 HIS A C 1
ATOM 767 O O . HIS A 1 99 ? 2.000 1.645 -2.541 1.00 84.12 99 HIS A O 1
ATOM 773 N N . ILE A 1 100 ? 1.825 3.095 -0.829 1.00 85.44 100 ILE A N 1
ATOM 774 C CA . ILE A 1 100 ? 2.420 4.228 -1.547 1.00 85.44 100 ILE A CA 1
ATOM 775 C C . ILE A 1 100 ? 3.863 3.895 -1.941 1.00 85.44 100 ILE A C 1
ATOM 777 O O . ILE A 1 100 ? 4.225 4.026 -3.110 1.00 85.44 100 ILE A O 1
ATOM 781 N N . PHE A 1 101 ? 4.682 3.417 -1.000 1.00 87.00 101 PHE A N 1
ATOM 782 C CA . PHE A 1 101 ? 6.064 3.043 -1.303 1.00 87.00 101 PHE A CA 1
ATOM 783 C C . PHE A 1 101 ? 6.152 1.859 -2.273 1.00 87.00 101 PHE A C 1
ATOM 785 O O . PHE A 1 101 ? 6.940 1.909 -3.214 1.00 87.00 101 PHE A O 1
ATOM 792 N N . GLY A 1 102 ? 5.324 0.829 -2.103 1.00 86.56 102 GLY A N 1
ATOM 793 C CA . GLY A 1 102 ? 5.274 -0.339 -2.980 1.00 86.56 102 GLY A CA 1
ATOM 794 C C . GLY A 1 102 ? 4.842 0.008 -4.405 1.00 86.56 102 GLY A C 1
ATOM 795 O O . GLY A 1 102 ? 5.367 -0.561 -5.362 1.00 86.56 102 GLY A O 1
ATOM 796 N N . LEU A 1 103 ? 3.953 0.991 -4.565 1.00 84.94 103 LEU A N 1
ATOM 797 C CA . LEU A 1 103 ? 3.616 1.560 -5.865 1.00 84.94 103 LEU A CA 1
ATOM 798 C C . LEU A 1 103 ? 4.789 2.347 -6.462 1.00 84.94 103 LEU A C 1
ATOM 800 O O . LEU A 1 103 ? 5.082 2.188 -7.646 1.00 84.94 103 LEU A O 1
ATOM 804 N N . CYS A 1 104 ? 5.472 3.180 -5.672 1.00 85.62 104 CYS A N 1
ATOM 805 C CA . CYS A 1 104 ? 6.664 3.893 -6.133 1.00 85.62 104 CYS A CA 1
ATOM 806 C C . CYS A 1 104 ? 7.735 2.912 -6.626 1.00 85.62 104 CYS A C 1
ATOM 808 O O . CYS A 1 104 ? 8.308 3.128 -7.694 1.00 85.62 104 CYS A O 1
ATOM 810 N N . VAL A 1 105 ? 7.970 1.816 -5.896 1.00 87.00 105 VAL A N 1
ATOM 811 C CA . VAL A 1 105 ? 8.863 0.729 -6.327 1.00 87.00 105 VAL A CA 1
ATOM 812 C C . VAL A 1 105 ? 8.382 0.152 -7.656 1.00 87.00 105 VAL A C 1
ATOM 814 O O . VAL A 1 105 ? 9.163 0.103 -8.603 1.00 87.00 105 VAL A O 1
ATOM 817 N N . PHE A 1 106 ? 7.098 -0.188 -7.772 1.00 86.75 106 PHE A N 1
ATOM 818 C CA . PHE A 1 106 ? 6.538 -0.758 -8.996 1.00 86.75 106 PHE A CA 1
ATOM 819 C C . PHE A 1 106 ? 6.709 0.160 -10.215 1.00 86.75 106 PHE A C 1
ATOM 821 O O . PHE A 1 106 ? 7.184 -0.282 -11.258 1.00 86.75 106 PHE A O 1
ATOM 828 N N . VAL A 1 107 ? 6.395 1.453 -10.090 1.00 84.12 107 VAL A N 1
ATOM 829 C CA . VAL A 1 107 ? 6.565 2.429 -11.181 1.00 84.12 107 VAL A CA 1
ATOM 830 C C . VAL A 1 107 ? 8.037 2.586 -11.564 1.00 84.12 107 VAL A C 1
ATOM 832 O O . VAL A 1 107 ? 8.347 2.676 -12.750 1.00 84.12 107 VAL A O 1
ATOM 835 N N . ASN A 1 108 ? 8.957 2.568 -10.594 1.00 82.88 108 ASN A N 1
ATOM 836 C CA . ASN A 1 108 ? 10.388 2.589 -10.897 1.00 82.88 108 ASN A CA 1
ATOM 837 C C . ASN A 1 108 ? 10.833 1.314 -11.636 1.00 82.88 108 ASN A C 1
ATOM 839 O O . ASN A 1 108 ? 11.594 1.407 -12.598 1.00 82.88 108 ASN A O 1
ATOM 843 N N . LEU A 1 109 ? 10.336 0.132 -11.251 1.00 84.38 109 LEU A N 1
ATOM 844 C CA . LEU A 1 109 ? 10.610 -1.114 -11.979 1.00 84.38 109 LEU A CA 1
ATOM 845 C C . LEU A 1 109 ? 10.084 -1.042 -13.419 1.00 84.38 109 LEU A C 1
ATOM 847 O O . LEU A 1 109 ? 10.802 -1.377 -14.360 1.00 84.38 109 LEU A O 1
ATOM 851 N N . LEU A 1 110 ? 8.867 -0.527 -13.612 1.00 84.38 110 LEU A N 1
ATOM 852 C CA . LEU A 1 110 ? 8.325 -0.282 -14.948 1.00 84.38 110 LEU A CA 1
ATOM 853 C C . LEU A 1 110 ? 9.170 0.713 -15.741 1.00 84.38 110 LEU A C 1
ATOM 855 O O . LEU A 1 110 ? 9.317 0.534 -16.943 1.00 84.38 110 LEU A O 1
ATOM 859 N N . TYR A 1 111 ? 9.739 1.734 -15.097 1.00 82.62 111 TYR A N 1
ATOM 860 C CA . TYR A 1 111 ? 10.585 2.725 -15.767 1.00 82.62 111 TYR A CA 1
ATOM 861 C C . TYR A 1 111 ? 11.854 2.085 -16.322 1.00 82.62 111 TYR A C 1
ATOM 863 O O . TYR A 1 111 ? 12.247 2.379 -17.450 1.00 82.62 111 TYR A O 1
ATOM 871 N N . HIS A 1 112 ? 12.444 1.155 -15.569 1.00 79.50 112 HIS A N 1
ATOM 872 C CA . HIS A 1 112 ? 13.567 0.360 -16.050 1.00 79.50 112 HIS A CA 1
ATOM 873 C C . HIS A 1 112 ? 13.184 -0.565 -17.210 1.00 79.50 112 HIS A C 1
ATOM 875 O O . HIS A 1 112 ? 13.992 -0.750 -18.114 1.00 79.50 112 HIS A O 1
ATOM 881 N N . ILE A 1 113 ? 11.966 -1.118 -17.215 1.00 83.31 113 ILE A N 1
ATOM 882 C CA . ILE A 1 113 ? 11.457 -1.924 -18.336 1.00 83.31 113 ILE A CA 1
ATOM 883 C C . ILE A 1 113 ? 11.230 -1.054 -19.581 1.00 83.31 113 ILE A C 1
ATOM 885 O O . ILE A 1 113 ? 11.676 -1.396 -20.674 1.00 83.31 113 ILE A O 1
ATOM 889 N N . SER A 1 114 ? 10.502 0.051 -19.431 1.00 83.19 114 SER A N 1
ATOM 890 C CA . SER A 1 114 ? 10.224 1.026 -20.481 1.00 83.19 114 SER A CA 1
ATOM 891 C C . SER A 1 114 ? 9.720 2.339 -19.866 1.00 83.19 114 SER A C 1
ATOM 893 O O . SER A 1 114 ? 8.661 2.357 -19.228 1.00 83.19 114 SER A O 1
ATOM 895 N N . PRO A 1 115 ? 10.387 3.479 -20.125 1.00 81.44 115 PRO A N 1
ATOM 896 C CA . PRO A 1 115 ? 9.924 4.786 -19.657 1.00 81.44 115 PRO A CA 1
ATOM 897 C C . PRO A 1 115 ? 8.507 5.134 -20.130 1.00 81.44 115 PRO A C 1
ATOM 899 O O . PRO A 1 115 ? 7.739 5.756 -19.401 1.00 81.44 115 PRO A O 1
ATOM 902 N N . GLN A 1 116 ? 8.135 4.698 -21.338 1.00 82.06 116 GLN A N 1
ATOM 903 C CA . GLN A 1 116 ? 6.805 4.919 -21.915 1.00 82.06 116 GLN A CA 1
ATOM 904 C C . GLN A 1 116 ? 5.739 4.100 -21.182 1.00 82.06 116 GLN A C 1
ATOM 906 O O . GLN A 1 116 ? 4.646 4.602 -20.929 1.00 82.06 116 GLN A O 1
ATOM 911 N N . LEU A 1 117 ? 6.070 2.864 -20.792 1.00 78.69 117 LEU A N 1
ATOM 912 C CA . LEU A 1 117 ? 5.198 2.015 -19.984 1.00 78.69 117 LEU A CA 1
ATOM 913 C C . LEU A 1 117 ? 5.004 2.607 -18.585 1.00 78.69 117 LEU A C 1
ATOM 915 O O . LEU A 1 117 ? 3.878 2.671 -18.102 1.00 78.69 117 LEU A O 1
ATOM 919 N N . ALA A 1 118 ? 6.076 3.096 -17.961 1.00 81.06 118 ALA A N 1
ATOM 920 C CA . ALA A 1 118 ? 6.004 3.759 -16.663 1.00 81.06 118 ALA A CA 1
ATOM 921 C C . ALA A 1 118 ? 5.197 5.055 -16.700 1.00 81.06 118 ALA A C 1
ATOM 923 O O . ALA A 1 118 ? 4.450 5.319 -15.767 1.00 81.06 118 ALA A O 1
ATOM 924 N N . LEU A 1 119 ? 5.299 5.840 -17.774 1.00 79.06 119 LEU A N 1
ATOM 925 C CA . LEU A 1 119 ? 4.456 7.016 -17.990 1.00 79.06 119 LEU A CA 1
ATOM 926 C C . LEU A 1 119 ? 2.996 6.625 -18.201 1.00 79.06 119 LEU A C 1
ATOM 928 O O . LEU A 1 119 ? 2.116 7.197 -17.567 1.00 79.06 119 LEU A O 1
ATOM 932 N N . TYR A 1 120 ? 2.724 5.630 -19.047 1.00 81.25 120 TYR A N 1
ATOM 933 C CA . TYR A 1 120 ? 1.363 5.169 -19.304 1.00 81.25 120 TYR A CA 1
ATOM 934 C C . TYR A 1 120 ? 0.703 4.638 -18.030 1.00 81.25 120 TYR A C 1
ATOM 936 O O . TYR A 1 120 ? -0.413 5.038 -17.702 1.00 81.25 120 TYR A O 1
ATOM 944 N N . VAL A 1 121 ? 1.399 3.788 -17.275 1.00 79.12 121 VAL A N 1
ATOM 945 C CA . VAL A 1 121 ? 0.916 3.285 -15.988 1.00 79.12 121 VAL A CA 1
ATOM 946 C C . VAL A 1 121 ? 0.879 4.411 -14.960 1.00 79.12 121 VAL A C 1
ATOM 948 O O . VAL A 1 121 ? -0.134 4.592 -14.314 1.00 79.12 121 VAL A O 1
ATOM 951 N N . GLY A 1 122 ? 1.905 5.243 -14.832 1.00 73.88 122 GLY A N 1
ATOM 952 C CA . GLY A 1 122 ? 1.918 6.363 -13.889 1.00 73.88 122 GLY A CA 1
ATOM 953 C C . GLY A 1 122 ? 0.765 7.346 -14.105 1.00 73.88 122 GLY A C 1
ATOM 954 O O . GLY A 1 122 ? 0.162 7.793 -13.137 1.00 73.88 122 GLY A O 1
ATOM 955 N N . ILE A 1 123 ? 0.396 7.625 -15.357 1.00 75.56 123 ILE A N 1
ATOM 956 C CA . ILE A 1 123 ? -0.734 8.494 -15.703 1.00 75.56 123 ILE A CA 1
ATOM 957 C C . ILE A 1 123 ? -2.063 7.766 -15.472 1.00 75.56 123 ILE A C 1
ATOM 959 O O . ILE A 1 123 ? -2.894 8.265 -14.722 1.00 75.56 123 ILE A O 1
ATOM 963 N N . ASN A 1 124 ? -2.275 6.583 -16.061 1.00 72.06 124 ASN A N 1
ATOM 964 C CA . ASN A 1 124 ? -3.557 5.870 -15.952 1.00 72.06 124 ASN A CA 1
ATOM 965 C C . ASN A 1 124 ? -3.806 5.342 -14.537 1.00 72.06 124 ASN A C 1
ATOM 967 O O . ASN A 1 124 ? -4.881 5.527 -13.974 1.00 72.06 124 ASN A O 1
ATOM 971 N N . LEU A 1 125 ? -2.798 4.706 -13.946 1.00 68.62 125 LEU A N 1
ATOM 972 C CA . LEU A 1 125 ? -2.844 4.230 -12.574 1.00 68.62 125 LEU A CA 1
ATOM 973 C C . LEU A 1 125 ? -2.835 5.419 -11.615 1.00 68.62 125 LEU A C 1
ATOM 975 O O . LEU A 1 125 ? -3.642 5.405 -10.709 1.00 68.62 125 LEU A O 1
ATOM 979 N N . GLY A 1 126 ? -2.032 6.472 -11.811 1.00 63.59 126 GLY A N 1
ATOM 980 C CA . GLY A 1 126 ? -2.042 7.663 -10.943 1.00 63.59 126 GLY A CA 1
ATOM 981 C C . GLY A 1 126 ? -3.386 8.402 -10.919 1.00 63.59 126 GLY A C 1
ATOM 982 O O . GLY A 1 126 ? -3.855 8.785 -9.848 1.00 63.59 126 GLY A O 1
ATOM 983 N N . LEU A 1 127 ? -4.062 8.524 -12.069 1.00 57.09 127 LEU A N 1
ATOM 984 C CA . LEU A 1 127 ? -5.429 9.056 -12.164 1.00 57.09 127 LEU A CA 1
ATOM 985 C C . LEU A 1 127 ? -6.473 8.111 -11.546 1.00 57.09 127 LEU A C 1
ATOM 987 O O . LEU A 1 127 ? -7.374 8.577 -10.853 1.00 57.09 127 LEU A O 1
ATOM 991 N N . CYS A 1 128 ? -6.336 6.792 -11.708 1.00 56.72 128 CYS A N 1
ATOM 992 C CA . CYS A 1 128 ? -7.176 5.809 -11.007 1.00 56.72 128 CYS A CA 1
ATOM 993 C C . CYS A 1 128 ? -6.873 5.726 -9.497 1.00 56.72 128 CYS A C 1
ATOM 995 O O . CYS A 1 128 ? -7.746 5.399 -8.696 1.00 56.72 128 CYS A O 1
ATOM 997 N N . LEU A 1 129 ? -5.654 6.060 -9.080 1.00 57.34 129 LEU A N 1
ATOM 998 C CA . LEU A 1 129 ? -5.186 6.050 -7.698 1.00 57.34 129 LEU A CA 1
ATOM 999 C C . LEU A 1 129 ? -5.510 7.347 -6.959 1.00 57.34 129 LEU A C 1
ATOM 1001 O O . LEU A 1 129 ? -5.467 7.336 -5.738 1.00 57.34 129 LEU A O 1
ATOM 1005 N N . LEU A 1 130 ? -5.932 8.426 -7.626 1.00 55.72 130 LEU A N 1
ATOM 1006 C CA . LEU A 1 130 ? -6.642 9.531 -6.961 1.00 55.72 130 LEU A CA 1
ATOM 1007 C C . LEU A 1 130 ? -7.891 9.015 -6.231 1.00 55.72 130 LEU A C 1
ATOM 1009 O O . LEU A 1 130 ? -8.214 9.476 -5.138 1.00 55.72 130 LEU A O 1
ATOM 1013 N N . TRP A 1 131 ? -8.546 7.996 -6.794 1.00 52.94 131 TRP A N 1
ATOM 1014 C CA . TRP A 1 131 ? -9.644 7.289 -6.141 1.00 52.94 131 TRP A CA 1
ATOM 1015 C C . TRP A 1 131 ? -9.156 6.421 -4.976 1.00 52.94 131 TRP A C 1
ATOM 1017 O O . TRP A 1 131 ? -9.813 6.361 -3.941 1.00 52.94 131 TRP A O 1
ATOM 1027 N N . LEU A 1 132 ? -7.963 5.825 -5.091 1.00 56.34 132 LEU A N 1
ATOM 1028 C CA . LEU A 1 132 ? -7.311 5.128 -3.983 1.00 56.34 132 LEU A CA 1
ATOM 1029 C C . LEU A 1 132 ? -6.947 6.099 -2.855 1.00 56.34 132 LEU A C 1
ATOM 1031 O O . LEU A 1 132 ? -7.292 5.833 -1.719 1.00 56.34 132 LEU A O 1
ATOM 1035 N N . VAL A 1 133 ? -6.357 7.259 -3.147 1.00 56.25 133 VAL A N 1
ATOM 1036 C CA . VAL A 1 133 ? -6.083 8.332 -2.178 1.00 56.25 133 VAL A CA 1
ATOM 1037 C C . VAL A 1 133 ? -7.381 8.818 -1.529 1.00 56.25 133 VAL A C 1
ATOM 1039 O O . VAL A 1 133 ? -7.407 9.011 -0.316 1.00 56.25 133 VAL A O 1
ATOM 1042 N N . ALA A 1 134 ? -8.478 8.951 -2.281 1.00 56.44 134 ALA A N 1
ATOM 1043 C CA . ALA A 1 134 ? -9.797 9.302 -1.747 1.00 56.44 134 ALA A CA 1
ATOM 1044 C C . ALA A 1 134 ? -10.383 8.208 -0.830 1.00 56.44 134 ALA A C 1
ATOM 1046 O O . ALA A 1 134 ? -10.902 8.510 0.243 1.00 56.44 134 ALA A O 1
ATOM 1047 N N . ILE A 1 135 ? -10.254 6.930 -1.199 1.00 58.28 135 ILE A N 1
ATOM 1048 C CA . ILE A 1 135 ? -10.635 5.789 -0.350 1.00 58.28 135 ILE A CA 1
ATOM 1049 C C . ILE A 1 135 ? -9.749 5.722 0.894 1.00 58.28 135 ILE A C 1
ATOM 1051 O O . ILE A 1 135 ? -10.237 5.441 1.985 1.00 58.28 135 ILE A O 1
ATOM 1055 N N . MET A 1 136 ? -8.463 6.027 0.744 1.00 55.69 136 MET A N 1
ATOM 1056 C CA . MET A 1 136 ? -7.471 5.926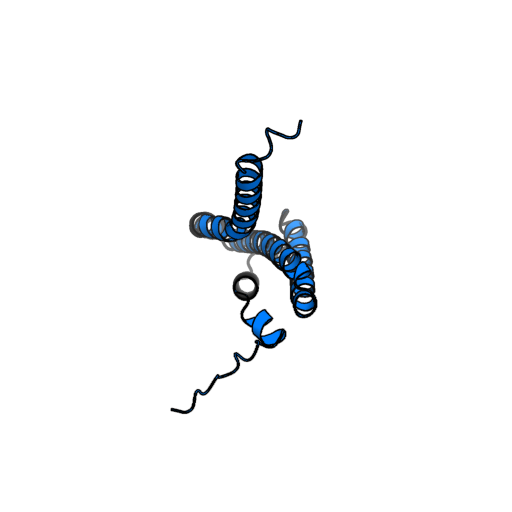 1.804 1.00 55.69 136 MET A CA 1
ATOM 1057 C C . MET A 1 136 ? -7.588 7.076 2.817 1.00 55.69 136 MET A C 1
ATOM 1059 O O . MET A 1 136 ? -7.392 6.877 4.017 1.00 55.69 136 MET A O 1
ATOM 1063 N N . SER A 1 137 ? -7.975 8.267 2.352 1.00 5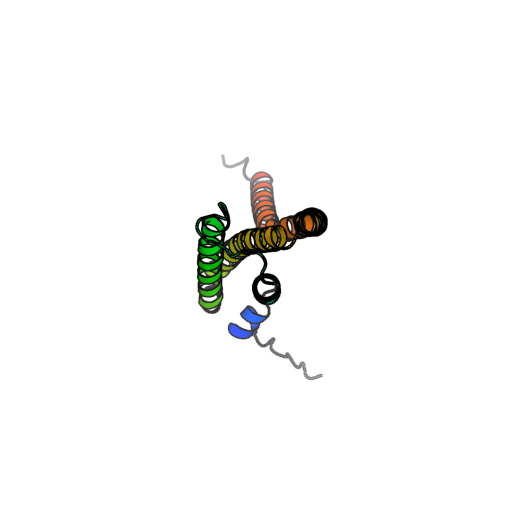9.34 137 SER A N 1
ATOM 1064 C CA . SER A 1 137 ? -8.285 9.439 3.182 1.00 59.34 137 SER A CA 1
ATOM 1065 C C . SER A 1 137 ? -9.709 9.420 3.742 1.00 59.34 137 SER A C 1
ATOM 1067 O O . SER A 1 137 ? -9.963 10.075 4.748 1.00 59.34 137 SER A O 1
ATOM 1069 N N . GLY A 1 138 ? -10.626 8.636 3.166 1.00 63.44 138 GLY A N 1
ATOM 1070 C CA . GLY A 1 138 ? -12.020 8.516 3.605 1.00 63.44 138 GLY A CA 1
ATOM 1071 C C . GLY A 1 138 ? -12.200 8.216 5.102 1.00 63.44 138 GLY A C 1
ATOM 1072 O O . GLY A 1 138 ? -12.971 8.922 5.749 1.00 63.44 138 GLY A O 1
ATOM 1073 N N . PRO A 1 139 ? -11.491 7.238 5.699 1.00 59.16 139 PRO A N 1
ATOM 1074 C CA . PRO A 1 139 ? -11.571 6.959 7.136 1.00 59.16 139 PRO A CA 1
ATOM 1075 C C . PRO A 1 139 ? -11.043 8.096 8.021 1.00 59.16 139 PRO A C 1
ATOM 1077 O O . PRO A 1 139 ? -11.667 8.418 9.031 1.00 59.16 139 PRO A O 1
ATOM 1080 N N . TYR A 1 140 ? -9.948 8.753 7.621 1.00 58.50 140 TYR A N 1
ATOM 1081 C CA . TYR A 1 140 ? -9.392 9.910 8.336 1.00 58.50 140 TYR A CA 1
ATOM 1082 C C . TYR A 1 140 ? -10.308 11.133 8.242 1.00 58.50 140 TYR A C 1
ATOM 1084 O O . TYR A 1 140 ? -10.574 11.800 9.243 1.00 58.50 140 TYR A O 1
ATOM 1092 N N . LEU A 1 141 ? -10.859 11.388 7.054 1.00 55.84 141 LEU A N 1
ATOM 1093 C CA . LEU A 1 141 ? -11.869 12.415 6.823 1.00 55.84 141 LEU A CA 1
ATOM 1094 C C . LEU A 1 141 ? -13.145 12.107 7.605 1.00 55.84 141 LEU A C 1
ATOM 1096 O O . LEU A 1 141 ? -13.724 13.015 8.185 1.00 55.84 141 LEU A O 1
ATOM 1100 N N . TRP A 1 142 ? -13.567 10.844 7.694 1.00 60.34 142 TRP A N 1
ATOM 1101 C CA . TRP A 1 142 ? -14.724 10.439 8.490 1.00 60.34 142 TRP A CA 1
ATOM 1102 C C . TRP A 1 142 ? -14.508 10.692 9.982 1.00 60.34 142 TRP A C 1
ATOM 1104 O O . TRP A 1 142 ? -15.404 11.222 10.638 1.00 60.34 142 TRP A O 1
ATOM 1114 N N . TYR A 1 143 ? -13.326 10.375 10.514 1.00 60.88 143 TYR A N 1
ATOM 1115 C CA . TYR A 1 143 ? -12.982 10.659 11.907 1.00 60.88 143 TYR A CA 1
ATOM 1116 C C . TYR A 1 143 ? -12.943 12.170 12.181 1.00 60.88 143 TYR A C 1
ATOM 1118 O O . TYR A 1 143 ? -13.558 12.641 13.138 1.00 60.88 143 TYR A O 1
ATOM 1126 N N . GLY A 1 144 ? -12.324 12.951 11.289 1.00 57.12 144 GLY A N 1
ATOM 1127 C CA . GLY A 1 144 ? -12.332 14.414 11.353 1.00 57.12 144 GLY A CA 1
ATOM 1128 C C . GLY A 1 144 ? -13.744 15.003 11.275 1.00 57.12 144 GLY A C 1
ATOM 1129 O O . GLY A 1 144 ? -14.112 15.856 12.077 1.00 57.12 144 GLY A O 1
ATOM 1130 N N . VAL A 1 145 ? -14.588 14.494 10.377 1.00 61.69 145 VAL A N 1
ATOM 1131 C CA . VAL A 1 145 ? -15.993 14.904 10.230 1.00 61.69 145 VAL A CA 1
ATOM 1132 C C . VAL A 1 145 ? -16.818 14.530 11.464 1.00 61.69 145 VAL A C 1
ATOM 1134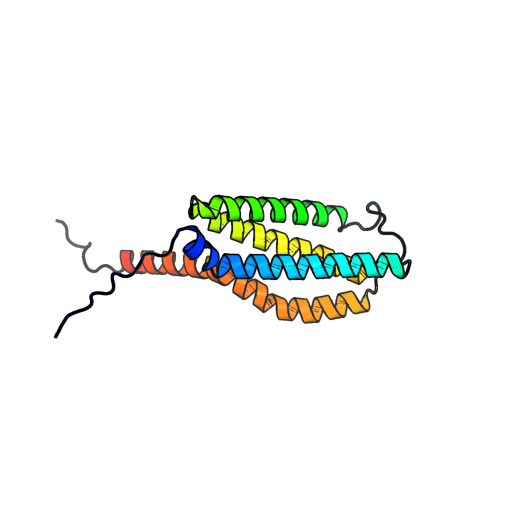 O O . VAL A 1 145 ? -17.662 15.318 11.890 1.00 61.69 145 VAL A O 1
ATOM 1137 N N . GLN A 1 146 ? -16.582 13.367 12.075 1.00 68.56 146 GLN A N 1
ATOM 1138 C CA . GLN A 1 146 ? -17.223 12.962 13.332 1.00 68.56 146 GLN A CA 1
ATOM 1139 C C . GLN A 1 146 ? -16.786 13.859 14.498 1.00 68.56 146 GLN A C 1
ATOM 1141 O O . GLN A 1 146 ? -17.639 14.299 15.268 1.00 68.56 146 GLN A O 1
ATOM 1146 N N . ALA A 1 147 ? -15.497 14.196 14.592 1.00 64.69 147 ALA A N 1
ATOM 1147 C CA . ALA A 1 147 ? -14.963 15.105 15.604 1.00 64.69 147 ALA A CA 1
ATOM 1148 C C . ALA A 1 147 ? -15.540 16.525 15.459 1.00 64.69 147 ALA A C 1
ATOM 1150 O O . ALA A 1 147 ? -16.043 17.090 16.430 1.00 64.69 147 ALA A O 1
ATOM 1151 N N . VAL A 1 148 ? -15.572 17.067 14.236 1.00 60.75 148 VAL A N 1
ATOM 1152 C CA . VAL A 1 148 ? -16.181 18.373 13.929 1.00 60.75 148 VAL A CA 1
ATOM 1153 C C . VAL A 1 148 ? -17.684 18.361 14.211 1.00 60.75 148 VAL A C 1
ATOM 1155 O O . VAL A 1 148 ? -18.206 19.292 14.819 1.00 60.75 148 VAL A O 1
ATOM 1158 N N . ARG A 1 149 ? -18.396 17.287 13.847 1.00 62.50 149 ARG A N 1
ATOM 1159 C CA . ARG A 1 149 ? -19.823 17.115 14.162 1.00 62.50 149 ARG A CA 1
ATOM 1160 C C . ARG A 1 149 ? -20.068 17.048 15.673 1.00 62.50 149 ARG A C 1
ATOM 1162 O O . ARG A 1 149 ? -21.055 17.609 16.146 1.00 62.50 149 ARG A O 1
ATOM 1169 N N . GLY A 1 150 ? -19.207 16.364 16.424 1.00 68.12 150 GLY A N 1
ATOM 1170 C CA . GLY A 1 150 ? -19.265 16.289 17.885 1.00 68.12 150 GLY A CA 1
ATOM 1171 C C . GLY A 1 150 ? -19.061 17.657 18.534 1.00 68.12 150 GLY A C 1
ATOM 1172 O O . GLY A 1 150 ? -19.875 18.072 19.359 1.00 68.12 150 GLY A O 1
ATOM 1173 N N . TRP A 1 151 ? -18.044 18.395 18.088 1.00 65.62 151 TRP A N 1
ATOM 1174 C CA . TRP A 1 151 ? -17.786 19.770 18.514 1.00 65.62 151 TRP A CA 1
ATOM 1175 C C . TRP A 1 151 ? -18.958 20.705 18.188 1.00 65.62 151 TRP A C 1
ATOM 1177 O O . TRP A 1 151 ? -19.438 21.424 19.060 1.00 65.62 151 TRP A O 1
ATOM 1187 N N . TRP A 1 152 ? -19.508 20.630 16.974 1.00 52.56 152 TRP A N 1
ATOM 1188 C CA . TRP A 1 152 ? -20.649 21.452 16.559 1.00 52.56 152 TRP A CA 1
ATOM 1189 C C . TRP A 1 152 ? -21.911 21.175 17.382 1.00 52.56 152 TRP A C 1
ATOM 1191 O O . TRP A 1 152 ? -22.652 22.097 17.718 1.00 52.56 152 TRP A O 1
ATOM 1201 N N . LYS A 1 153 ? -22.152 19.910 17.750 1.00 69.94 153 LYS A N 1
ATOM 1202 C CA . LYS A 1 153 ? -23.231 19.537 18.675 1.00 69.94 153 LYS A CA 1
ATOM 1203 C C . LYS A 1 153 ? -22.993 20.078 20.082 1.00 69.94 153 LYS A C 1
ATOM 1205 O O . LYS A 1 153 ? -23.954 20.497 20.708 1.00 69.94 153 LYS A O 1
ATOM 1210 N N . PHE A 1 154 ? -21.754 20.070 20.572 1.00 71.88 154 PHE A N 1
ATOM 1211 C CA . PHE A 1 154 ? -21.397 20.628 21.879 1.00 71.88 154 PHE A CA 1
ATOM 1212 C C . PHE A 1 154 ? -21.614 22.147 21.936 1.00 71.88 154 PHE A C 1
ATOM 1214 O O . PHE A 1 154 ? -22.241 22.633 22.873 1.00 71.88 154 PHE A O 1
ATOM 1221 N N . VAL A 1 155 ? -21.154 22.884 20.919 1.00 67.06 155 VAL A N 1
ATOM 1222 C CA . VAL A 1 155 ? -21.286 24.351 20.841 1.00 67.06 155 VAL A CA 1
ATOM 1223 C C . VAL A 1 155 ? -22.747 24.783 20.689 1.00 67.06 155 VAL A C 1
ATOM 1225 O O . VAL A 1 155 ? -23.153 25.782 21.273 1.00 67.06 155 VAL A O 1
ATOM 1228 N N . ASN A 1 156 ? -23.554 24.014 19.955 1.00 69.94 156 ASN A N 1
ATOM 1229 C CA . ASN A 1 156 ? -24.964 24.329 19.711 1.00 69.94 156 ASN A CA 1
ATOM 1230 C C . ASN A 1 156 ? -25.935 23.664 20.696 1.00 69.94 156 ASN A C 1
ATOM 1232 O O . ASN A 1 156 ? -27.132 23.610 20.415 1.00 69.94 156 ASN A O 1
ATOM 1236 N N . GLN A 1 157 ? -25.465 23.148 21.838 1.00 63.69 157 GLN A N 1
ATOM 1237 C CA . GLN A 1 157 ? -26.374 22.723 22.903 1.00 63.69 157 GLN A CA 1
ATOM 1238 C C . GLN A 1 157 ? -27.122 23.950 23.455 1.00 63.69 157 GLN A C 1
ATOM 1240 O O . GLN A 1 157 ? -26.491 24.839 24.037 1.00 63.69 157 GLN A O 1
ATOM 1245 N N . PRO A 1 158 ? -28.461 24.014 23.332 1.00 54.03 158 PRO A N 1
ATOM 1246 C CA . PRO A 1 158 ? -29.229 25.086 23.936 1.00 54.03 158 PRO A CA 1
ATOM 1247 C C . PRO A 1 158 ? -29.318 24.806 25.438 1.00 54.03 158 PRO A C 1
ATOM 1249 O O . PRO A 1 158 ? -30.132 23.996 25.874 1.00 54.03 158 PRO A O 1
ATOM 1252 N N . GLY A 1 159 ? -28.434 25.421 26.231 1.00 59.66 159 GLY A N 1
ATOM 1253 C CA . GLY A 1 159 ? -28.493 25.255 27.688 1.00 59.66 159 GLY A CA 1
ATOM 1254 C C . GLY A 1 159 ? -27.257 25.582 28.525 1.00 59.66 159 GLY A C 1
ATOM 1255 O O . GLY A 1 159 ? -27.209 25.140 29.667 1.00 59.66 159 GLY A O 1
ATOM 1256 N N . ARG A 1 160 ? -26.261 26.335 28.035 1.00 51.44 160 ARG A N 1
ATOM 1257 C CA . ARG A 1 160 ? -25.159 26.827 28.896 1.00 51.44 160 ARG A CA 1
ATOM 1258 C C . ARG A 1 160 ? -24.976 28.345 28.938 1.00 51.44 160 ARG A C 1
ATOM 1260 O O . ARG A 1 160 ? -23.918 28.837 29.303 1.00 51.44 160 ARG A O 1
ATOM 1267 N N . ALA A 1 161 ? -26.048 29.080 28.662 1.00 49.78 161 ALA A N 1
ATOM 1268 C CA . ALA A 1 161 ? -26.192 30.481 29.046 1.00 49.78 161 ALA A CA 1
ATOM 1269 C C . ALA A 1 161 ? -27.389 30.597 29.997 1.00 49.78 161 ALA A C 1
ATOM 1271 O O . ALA A 1 161 ? -28.490 30.920 29.559 1.00 49.78 161 ALA A O 1
ATOM 1272 N N . LYS A 1 162 ? -27.174 30.204 31.260 1.00 50.09 162 LYS A N 1
ATOM 1273 C CA . LYS A 1 162 ? -27.891 30.614 32.485 1.00 50.09 162 LYS A CA 1
ATOM 1274 C C . LYS A 1 162 ? -27.545 29.633 33.607 1.00 50.09 162 LYS A C 1
ATOM 1276 O O . LYS A 1 162 ? -28.264 28.674 33.862 1.00 50.09 162 LYS A O 1
ATOM 1281 N N . ILE A 1 163 ? -26.422 29.887 34.264 1.00 50.34 163 ILE A N 1
ATOM 1282 C CA . ILE A 1 163 ? -26.275 29.601 35.690 1.00 50.34 163 ILE A CA 1
ATOM 1283 C C . ILE A 1 163 ? -25.825 30.935 36.289 1.00 50.34 163 ILE A C 1
ATOM 1285 O O . ILE A 1 163 ? -24.952 31.579 35.710 1.00 50.34 163 ILE A O 1
ATOM 1289 N N . ASN A 1 164 ? -26.563 31.345 37.321 1.00 42.69 164 ASN A N 1
ATOM 1290 C CA . ASN A 1 164 ? -26.613 32.656 37.975 1.00 42.69 164 ASN A CA 1
ATOM 1291 C C . ASN A 1 164 ? -25.278 33.375 38.168 1.00 42.69 164 ASN A C 1
ATOM 1293 O O . ASN A 1 164 ? -24.302 32.702 38.565 1.00 42.69 164 ASN A O 1
#

Mean predicted aligned error: 12.37 Å

Solvent-accessible surface area (backbone atoms only — not comparable to full-atom values): 9060 Å² total; per-residue (Å²): 135,84,84,78,78,73,72,81,73,76,70,51,58,68,56,50,50,72,64,34,64,67,58,54,49,48,53,52,51,52,51,53,47,50,50,54,41,51,51,48,53,50,50,36,63,75,69,64,48,77,75,86,44,69,84,75,43,85,59,51,66,60,30,50,58,48,18,52,51,24,41,50,51,11,52,52,21,48,59,47,26,58,82,38,64,77,29,40,58,55,11,51,55,27,34,51,55,12,50,55,27,39,47,52,42,36,45,52,50,34,35,70,75,33,58,67,55,20,48,52,45,50,51,58,49,47,62,56,37,52,54,48,52,50,61,67,43,42,63,59,51,49,51,51,50,50,52,52,52,51,51,52,51,61,74,63,50,92,80,83,89,80,79,134

Foldseek 3Di:
DDPPPPPPPDDQLVRVLVV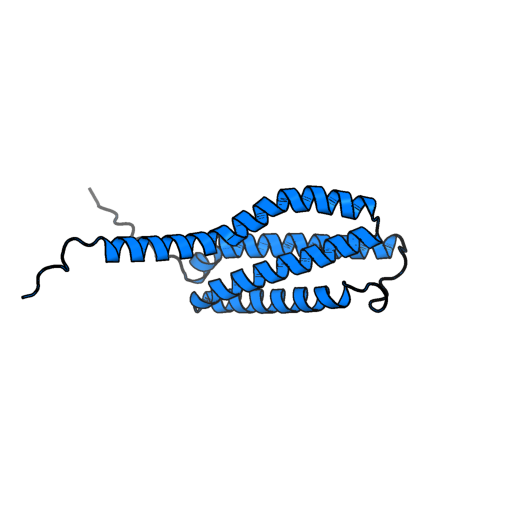DPLVVVLVVLLVVLVVLLVVLVVVCVVVVLPDPPVVPLVCLVVLPVLLVVLQVLLVVLSVVCSVPVVSPVSNLVSSVSNSVSSVVNSLSSLVSVPVVSSVVCCVVVVVVCVVVVVVSCVVVVVVVVVVVVVVVCVVPPPDDPDDD

Sequence (164 aa):
MTNTNVAATKPTLLRAWWMNKNLRLDLAMSSIIMILNIEAMFYMRTHKVVPLDLGSSGLLPLFVPFYILFSLISCICWVSGITDVNFCEGGYACGLVSHIFGLCVFVNLLYHISPQLALYVGINLGLCLLWLVAIMSGPYLWYGVQAVRGWWKFVNQPGRAKIN

Secondary structure (DSSP, 8-state):
---------PPPHHHHHHT-HHHHHHHHHHHHHHHHHHHHHHHHHHTT-S---TTTSTTHHHHHHHHHHHHHHHHHHHHHTTT-TTHHHHHHHHHHHHHHHHHHHHHHHHHHH-HHHHHHHHHHHHHHHHHHHHHHHHHHHHHHHHHHHHHHHHHT-TTSS---

Organism: NCBI:txid586526

pLDDT: mean 72.58, std 13.02, range [41.12, 94.25]